Protein AF-A0A7G8G148-F1 (afdb_monomer_lite)

pLDDT: mean 83.7, std 10.14, range [55.06, 96.25]

Secondary structure (DSSP, 8-state):
--HHHHHHHHHHHHHHHTS-TT--PPPHHHHHHHHHHHHHHHHHHHHHHHHHHHHHHHHHHHHHHHHHHHHHHHHTTT-HHHHHHHHHHHHHHHHHH-SSEEEPPPEESSSSSEEEEEEEE-GGGTTT-EEEEEEETTT--EEEEEESSSPPPPP---

Radius of gyration: 32.87 Å; chains: 1; bounding box: 38×23×116 Å

Sequence (158 aa):
MTTLKSRLQLSLLNRKKGRNLLEKGFTLVELMVVTVIVGILSGIALPSFLGQANKAKATECTTKVGSILSAFGADAAGNKVEALASAVAQAENETTTSEYCTIAAPTDAGNTGVLAISATGKDDLAGEYFAAGCVNSTTGSRELVTSTEAAPDAPTCA

Foldseek 3Di:
DVVVVVVVVVVVVVVVVPPPPVPPDDDPVNVVVVVVVVVVVCVVVVVVVVVVVLVVLLVVQLVLVVVLQVQLLVCVVPPNVVSLVVSQVSLVVCCVPRPWKRKDRWDDPVSQQKIKIKMATDDVRHQQKIKIKIARSVVRFIDIDMGRHDHDDHDDRD

Structure (mmCIF, N/CA/C/O backbone):
data_AF-A0A7G8G148-F1
#
_entry.id   AF-A0A7G8G148-F1
#
loop_
_atom_site.group_PDB
_atom_site.id
_atom_site.type_symbol
_atom_site.label_atom_id
_atom_site.label_alt_id
_atom_site.label_comp_id
_atom_site.label_asym_id
_atom_site.label_entity_id
_atom_site.label_seq_id
_atom_site.pdbx_PDB_ins_code
_atom_site.Cartn_x
_atom_site.Cartn_y
_atom_site.Cartn_z
_atom_site.occupancy
_atom_site.B_iso_or_equiv
_atom_site.auth_seq_id
_atom_site.auth_comp_id
_atom_site.auth_asym_id
_atom_site.auth_atom_id
_atom_site.pdbx_PDB_model_num
ATOM 1 N N . MET A 1 1 ? 2.765 -1.428 89.508 1.00 55.06 1 MET A N 1
ATOM 2 C CA . MET A 1 1 ? 2.369 -2.348 88.410 1.00 55.06 1 MET A CA 1
ATOM 3 C C . MET A 1 1 ? 1.495 -1.701 87.316 1.00 55.06 1 MET A C 1
ATOM 5 O O . MET A 1 1 ? 0.984 -2.409 86.461 1.00 55.06 1 MET A O 1
ATOM 9 N N . THR A 1 2 ? 1.347 -0.371 87.258 1.00 60.47 2 THR A N 1
ATOM 10 C CA . THR A 1 2 ? 0.461 0.312 86.286 1.00 60.47 2 THR A CA 1
ATOM 11 C C . THR A 1 2 ? 1.175 0.837 85.030 1.00 60.47 2 THR A C 1
ATOM 13 O O . THR A 1 2 ? 0.522 1.197 84.056 1.00 60.47 2 THR A O 1
ATOM 16 N N . THR A 1 3 ? 2.511 0.840 85.008 1.00 61.53 3 THR A N 1
ATOM 17 C CA . THR A 1 3 ? 3.343 1.409 83.930 1.00 61.53 3 THR A CA 1
ATOM 18 C C . THR A 1 3 ? 3.471 0.513 82.697 1.00 61.53 3 THR A C 1
ATOM 20 O O . THR A 1 3 ? 3.624 1.008 81.582 1.00 61.53 3 THR A O 1
ATOM 23 N N . LEU A 1 4 ? 3.378 -0.810 82.869 1.00 65.12 4 LEU A N 1
ATOM 24 C CA . LEU A 1 4 ? 3.451 -1.759 81.753 1.00 65.12 4 LEU A CA 1
ATOM 25 C C . LEU A 1 4 ? 2.198 -1.672 80.869 1.00 65.12 4 LEU A C 1
ATOM 27 O O . LEU A 1 4 ? 2.281 -1.699 79.642 1.00 65.12 4 LEU A O 1
ATOM 31 N N . LYS A 1 5 ? 1.033 -1.513 81.508 1.00 66.62 5 LYS A N 1
ATOM 32 C CA . LYS A 1 5 ? -0.270 -1.466 80.838 1.00 66.62 5 LYS A CA 1
ATOM 33 C C . LYS A 1 5 ? -0.406 -0.211 79.970 1.00 66.62 5 LYS A C 1
ATOM 35 O O . LYS A 1 5 ? -0.875 -0.306 78.842 1.00 66.62 5 LYS A O 1
ATOM 40 N N . SER A 1 6 ? 0.093 0.935 80.439 1.00 67.62 6 SER A N 1
ATOM 41 C CA . SER A 1 6 ? 0.071 2.201 79.694 1.00 67.62 6 SER A CA 1
ATOM 42 C C . SER A 1 6 ? 1.053 2.230 78.517 1.00 67.62 6 SER A C 1
ATOM 44 O O . SER A 1 6 ? 0.714 2.746 77.455 1.00 67.62 6 SER A O 1
ATOM 46 N N . ARG A 1 7 ? 2.237 1.615 78.648 1.00 68.50 7 ARG A N 1
ATOM 47 C CA . ARG A 1 7 ? 3.205 1.458 77.542 1.00 68.50 7 ARG A CA 1
ATOM 48 C C . ARG A 1 7 ? 2.661 0.565 76.427 1.00 68.50 7 ARG A C 1
ATOM 50 O O . ARG A 1 7 ? 2.823 0.884 75.251 1.00 68.50 7 ARG A O 1
ATOM 57 N N . LEU A 1 8 ? 1.977 -0.514 76.801 1.00 72.56 8 LEU A N 1
ATOM 58 C CA . LEU A 1 8 ? 1.352 -1.438 75.859 1.00 72.56 8 LEU A CA 1
ATOM 59 C C . LEU A 1 8 ? 0.111 -0.824 75.194 1.00 72.56 8 LEU A C 1
ATOM 61 O O . LEU A 1 8 ? -0.107 -0.994 74.000 1.00 72.56 8 LEU A O 1
ATOM 65 N N . GLN A 1 9 ? -0.674 -0.034 75.932 1.00 73.88 9 GLN A N 1
ATOM 66 C CA . GLN A 1 9 ? -1.763 0.743 75.335 1.00 73.88 9 GLN A CA 1
ATOM 67 C C . GLN A 1 9 ? -1.240 1.790 74.343 1.00 73.88 9 GLN A C 1
ATOM 69 O O . GLN A 1 9 ? -1.823 1.955 73.273 1.00 73.88 9 GLN A O 1
ATOM 74 N N . LEU A 1 10 ? -0.122 2.455 74.646 1.00 68.94 10 LEU A N 1
ATOM 75 C CA . LEU A 1 10 ? 0.464 3.459 73.758 1.00 68.94 10 LEU A CA 1
ATOM 76 C C . LEU A 1 10 ? 1.028 2.841 72.465 1.00 68.94 10 LEU A C 1
ATOM 78 O O . LEU A 1 10 ? 0.863 3.422 71.392 1.00 68.94 10 LEU A O 1
ATOM 82 N N . SER A 1 11 ? 1.622 1.643 72.530 1.00 68.06 11 SER A N 1
ATOM 83 C CA . SER A 1 11 ? 2.106 0.932 71.334 1.00 68.06 11 SER A CA 1
ATOM 84 C C . SER A 1 11 ? 0.965 0.423 70.442 1.00 68.06 11 SER A C 1
ATOM 86 O O . SER A 1 11 ? 1.074 0.471 69.215 1.00 68.06 11 SER A O 1
ATOM 88 N N . LEU A 1 12 ? -0.166 0.018 71.028 1.00 74.38 12 LEU A N 1
ATOM 89 C CA . LEU A 1 12 ? -1.364 -0.374 70.276 1.00 74.38 12 LEU A CA 1
ATOM 90 C C . LEU A 1 12 ? -2.061 0.825 69.610 1.00 74.38 12 LEU A C 1
ATOM 92 O O . LEU A 1 12 ? -2.506 0.721 68.464 1.00 74.38 12 LEU A O 1
ATOM 96 N N . LEU A 1 13 ? -2.107 1.979 70.281 1.00 71.44 13 LEU A N 1
ATOM 97 C CA . LEU A 1 13 ? -2.656 3.218 69.718 1.00 71.44 13 LEU A CA 1
ATOM 98 C C . LEU A 1 13 ? -1.812 3.742 68.543 1.00 71.44 13 LEU A C 1
ATOM 100 O O . LEU A 1 13 ? -2.375 4.153 67.525 1.00 71.44 13 LEU A O 1
ATOM 104 N N . ASN A 1 14 ? -0.479 3.649 68.625 1.00 70.25 14 ASN A N 1
ATOM 105 C CA . ASN A 1 14 ? 0.405 4.029 67.516 1.00 70.25 14 ASN A CA 1
ATOM 106 C C . ASN A 1 14 ? 0.279 3.091 66.300 1.00 70.25 14 ASN A C 1
ATOM 108 O O . ASN A 1 14 ? 0.385 3.549 65.164 1.00 70.25 14 ASN A O 1
ATOM 112 N N . ARG A 1 15 ? -0.027 1.799 66.503 1.00 70.25 15 ARG A N 1
ATOM 113 C CA . ARG A 1 15 ? -0.264 0.837 65.407 1.00 70.25 15 ARG A CA 1
ATOM 114 C C . ARG A 1 15 ? -1.574 1.108 64.657 1.00 70.25 15 ARG A C 1
ATOM 116 O O . ARG A 1 15 ? -1.640 0.904 63.448 1.00 70.25 15 ARG A O 1
ATOM 123 N N . LYS A 1 16 ? -2.602 1.621 65.346 1.00 60.38 16 LYS A N 1
ATOM 124 C CA . LYS A 1 16 ? -3.869 2.043 64.717 1.00 60.38 16 LYS A CA 1
ATOM 125 C C . LYS A 1 16 ? -3.708 3.328 63.890 1.00 60.38 16 LYS A C 1
ATOM 127 O O . LYS A 1 16 ? -4.407 3.491 62.895 1.00 60.38 16 LYS A O 1
ATOM 132 N N . LYS A 1 17 ? -2.771 4.207 64.269 1.00 63.53 17 LYS A N 1
ATOM 133 C CA . LYS A 1 17 ? -2.453 5.463 63.561 1.00 63.53 17 LYS A CA 1
ATOM 134 C C . LYS A 1 17 ? -1.599 5.260 62.294 1.00 63.53 17 LYS A C 1
ATOM 136 O O . LYS A 1 17 ? -1.526 6.164 61.474 1.00 63.53 17 LYS A O 1
ATOM 141 N N . GLY A 1 18 ? -0.990 4.083 62.123 1.00 59.22 18 GLY A N 1
ATOM 142 C CA . GLY A 1 18 ? -0.098 3.746 61.004 1.00 59.22 18 GLY A CA 1
ATOM 143 C C . GLY A 1 18 ? -0.730 2.954 59.855 1.00 59.22 18 GLY A C 1
ATOM 144 O O . GLY A 1 18 ? -0.001 2.440 59.014 1.00 59.22 18 GLY A O 1
ATOM 145 N N . ARG A 1 19 ? -2.062 2.812 59.798 1.00 62.81 19 ARG A N 1
ATOM 146 C CA . ARG A 1 19 ? -2.714 2.342 58.567 1.00 62.81 19 ARG A CA 1
ATOM 147 C C . ARG A 1 19 ? -2.729 3.521 57.607 1.00 62.81 19 ARG A C 1
ATOM 149 O O . ARG A 1 19 ? -3.537 4.430 57.782 1.00 62.81 19 ARG A O 1
ATOM 156 N N . ASN A 1 20 ? -1.789 3.532 56.664 1.00 62.22 20 ASN A N 1
ATOM 157 C CA . ASN A 1 20 ? -1.732 4.512 55.589 1.00 62.22 20 ASN A CA 1
ATOM 158 C C . ASN A 1 20 ? -3.134 4.676 54.989 1.00 62.22 20 ASN A C 1
ATOM 160 O O . ASN A 1 20 ? -3.641 3.784 54.319 1.00 62.22 20 ASN A O 1
ATOM 164 N N . LEU A 1 21 ? -3.750 5.841 55.190 1.00 58.91 21 LEU A N 1
ATOM 165 C CA . LEU A 1 21 ? -4.966 6.243 54.470 1.00 58.91 21 LEU A CA 1
ATOM 166 C C . LEU A 1 21 ? -4.709 6.368 52.951 1.00 58.91 21 LEU A C 1
ATOM 168 O O . LEU A 1 21 ? -5.643 6.587 52.185 1.00 58.91 21 LEU A O 1
ATOM 172 N N . LEU A 1 22 ? -3.441 6.227 52.541 1.00 61.00 22 LEU A N 1
ATOM 173 C CA . LEU A 1 22 ? -2.962 6.148 51.167 1.00 61.00 22 LEU A CA 1
ATOM 174 C C . LEU A 1 22 ? -3.046 4.739 50.552 1.00 61.00 22 LEU A C 1
ATOM 176 O O . LEU A 1 22 ? -2.951 4.634 49.337 1.00 61.00 22 LEU A O 1
ATOM 180 N N . GLU A 1 23 ? -3.295 3.669 51.318 1.00 60.34 23 GLU A N 1
ATOM 181 C CA . GLU A 1 23 ? -3.658 2.351 50.753 1.00 60.34 23 GLU A CA 1
ATOM 182 C C . GLU A 1 23 ? -5.156 2.309 50.401 1.00 60.34 23 GLU A C 1
ATOM 184 O O . GLU A 1 23 ? -5.902 1.396 50.762 1.00 60.34 23 GLU A O 1
ATOM 189 N N . LYS A 1 24 ? -5.626 3.353 49.716 1.00 69.69 24 LYS A N 1
ATOM 190 C CA . LYS A 1 24 ? -6.948 3.386 49.095 1.00 69.69 24 LYS A CA 1
ATOM 191 C C . LYS A 1 24 ? -6.843 2.551 47.818 1.00 69.69 24 LYS A C 1
ATOM 193 O O . LYS A 1 24 ? -6.296 3.008 46.821 1.00 69.69 24 LYS A O 1
ATOM 198 N N . GLY A 1 25 ? -7.278 1.295 47.887 1.00 74.31 25 GLY A N 1
ATOM 199 C CA . GLY A 1 25 ? -7.336 0.414 46.722 1.00 74.31 25 GLY A CA 1
ATOM 200 C C . GLY A 1 25 ? -8.236 0.992 45.628 1.00 74.31 25 GLY A C 1
ATOM 201 O O . GLY A 1 25 ? -9.240 1.639 45.928 1.00 74.31 25 GLY A O 1
ATOM 202 N N . PHE A 1 26 ? -7.863 0.744 44.372 1.00 80.56 26 PHE A N 1
ATOM 203 C CA . PHE A 1 26 ? -8.658 1.078 43.194 1.00 80.56 26 PHE A CA 1
ATOM 204 C C . PHE A 1 26 ? -10.008 0.359 43.280 1.00 80.56 26 PHE A C 1
ATOM 206 O O . PHE A 1 26 ? -10.061 -0.859 43.480 1.00 80.56 26 PHE A O 1
ATOM 213 N N . THR A 1 27 ? -11.108 1.097 43.195 1.00 89.06 27 THR A N 1
ATOM 214 C CA . THR A 1 27 ? -12.440 0.498 43.295 1.00 89.06 27 THR A CA 1
ATOM 215 C C . THR A 1 27 ? -12.813 -0.174 41.972 1.00 89.06 27 THR A C 1
ATOM 217 O O . THR A 1 27 ? -12.466 0.299 40.890 1.00 89.06 27 THR A O 1
ATOM 220 N N . LEU A 1 28 ? -13.567 -1.277 42.026 1.00 88.31 28 LEU A N 1
ATOM 221 C CA . LEU A 1 28 ? -14.078 -1.923 40.807 1.00 88.31 28 LEU A CA 1
ATOM 222 C C . LEU A 1 28 ? -14.963 -0.977 39.981 1.00 88.31 28 LEU A C 1
ATOM 224 O O . LEU A 1 28 ? -14.991 -1.070 38.758 1.00 88.31 28 LEU A O 1
ATOM 228 N N . VAL A 1 29 ? -15.648 -0.041 40.645 1.00 92.50 29 VAL A N 1
ATOM 229 C CA . VAL A 1 29 ? -16.493 0.962 39.987 1.00 92.50 29 VAL A CA 1
ATOM 230 C C . VAL A 1 29 ? -15.650 1.977 39.209 1.00 92.50 29 VAL A C 1
ATOM 232 O O . VAL A 1 29 ? -16.028 2.337 38.096 1.00 92.50 29 VAL A O 1
ATOM 235 N N . GLU A 1 30 ? -14.488 2.389 39.729 1.00 90.81 30 GLU A N 1
ATOM 236 C CA . GLU A 1 30 ? -13.545 3.235 38.981 1.00 90.81 30 GLU A CA 1
ATOM 237 C C . GLU A 1 30 ? -13.054 2.529 37.715 1.00 90.81 30 GLU A C 1
ATOM 239 O O . GLU A 1 30 ? -13.050 3.130 36.642 1.00 90.81 30 GLU A O 1
ATOM 244 N N . LEU A 1 31 ? -12.725 1.235 37.797 1.00 90.19 31 LEU A N 1
ATOM 245 C CA . LEU A 1 31 ? -12.295 0.466 36.620 1.00 90.19 31 LEU A CA 1
ATOM 246 C C . LEU A 1 31 ? -13.428 0.316 35.597 1.00 90.19 31 LEU A C 1
ATOM 248 O O . LEU A 1 31 ? -13.213 0.424 34.387 1.00 90.19 31 LEU A O 1
ATOM 252 N N . MET A 1 32 ? -14.652 0.118 36.079 1.00 92.25 32 MET A N 1
ATOM 253 C CA . MET A 1 32 ? -15.822 -0.024 35.222 1.00 92.25 32 MET A CA 1
ATOM 254 C C . MET A 1 32 ? -16.109 1.261 34.437 1.00 92.25 32 MET A C 1
ATOM 256 O O . MET A 1 32 ? -16.263 1.210 33.220 1.00 92.25 32 MET A O 1
ATOM 260 N N . VAL A 1 33 ? -16.124 2.427 35.091 1.00 94.75 33 VAL A N 1
ATOM 261 C CA . VAL A 1 33 ? -16.380 3.700 34.392 1.00 94.75 33 VAL A CA 1
ATOM 262 C C . VAL A 1 33 ? -15.254 4.028 33.408 1.00 94.75 33 VAL A C 1
ATOM 264 O O . VAL A 1 33 ? -15.528 4.464 32.290 1.00 94.75 33 VAL A O 1
ATOM 267 N N . VAL A 1 34 ? -13.995 3.768 33.772 1.00 95.56 34 VAL A N 1
ATOM 268 C CA . VAL A 1 34 ? -12.849 4.020 32.884 1.00 95.56 34 VAL A CA 1
ATOM 269 C C . VAL A 1 34 ? -12.926 3.166 31.620 1.00 95.56 34 VAL A C 1
ATOM 271 O O . VAL A 1 34 ? -12.765 3.693 30.521 1.00 95.56 34 VAL A O 1
ATOM 274 N N . THR A 1 35 ? -13.216 1.869 31.744 1.00 94.38 35 THR A N 1
ATOM 275 C CA . THR A 1 35 ? -13.327 0.981 30.573 1.00 94.38 35 THR A CA 1
ATOM 276 C C . THR A 1 35 ? -14.502 1.346 29.672 1.00 94.38 35 THR A C 1
ATOM 278 O O . THR A 1 35 ? -14.369 1.251 28.454 1.00 94.38 35 THR A O 1
ATOM 281 N N . VAL A 1 36 ? -15.609 1.848 30.230 1.00 96.19 36 VAL A N 1
ATOM 282 C CA . VAL A 1 36 ? -16.730 2.381 29.438 1.00 96.19 36 VAL A CA 1
ATOM 283 C C . VAL A 1 36 ? -16.308 3.615 28.639 1.00 96.19 36 VAL A C 1
ATOM 285 O O . VAL A 1 36 ? -16.579 3.686 27.441 1.00 96.19 36 VAL A O 1
ATOM 288 N N . ILE A 1 37 ? -15.609 4.569 29.260 1.00 96.25 37 ILE A N 1
ATOM 289 C CA . ILE A 1 37 ? -15.143 5.779 28.565 1.00 96.25 37 ILE A CA 1
ATOM 290 C C . ILE A 1 37 ? -14.126 5.420 27.473 1.00 96.25 37 ILE A C 1
ATOM 292 O O . ILE A 1 37 ? -14.269 5.874 26.337 1.00 96.25 37 ILE A O 1
ATOM 296 N N . VAL A 1 38 ? -13.134 4.575 27.786 1.00 95.69 38 VAL A N 1
ATOM 297 C CA . VAL A 1 38 ? -12.152 4.096 26.797 1.00 95.69 38 VAL A CA 1
ATOM 298 C C . VAL A 1 38 ? -12.858 3.345 25.668 1.00 95.69 38 VAL A C 1
ATOM 300 O O . VAL A 1 38 ? -12.539 3.586 24.512 1.00 95.69 38 VAL A O 1
ATOM 303 N N . GLY A 1 39 ? -13.871 2.528 25.965 1.00 95.50 39 GLY A N 1
ATOM 304 C CA . GLY A 1 39 ? -14.666 1.827 24.954 1.00 95.50 39 GLY A CA 1
ATOM 305 C C . GLY A 1 39 ? -15.351 2.768 23.957 1.00 95.50 39 GLY A C 1
ATOM 306 O O . GLY A 1 39 ? -15.268 2.539 22.750 1.00 95.50 39 GLY A O 1
ATOM 307 N N . ILE A 1 40 ? -15.967 3.858 24.433 1.00 95.81 40 ILE A N 1
ATOM 308 C CA . ILE A 1 40 ? -16.612 4.859 23.563 1.00 95.81 40 ILE A CA 1
ATOM 309 C C . ILE A 1 40 ? -15.574 5.560 22.676 1.00 95.81 40 ILE A C 1
ATOM 311 O O . ILE A 1 40 ? -15.777 5.684 21.467 1.00 95.81 40 ILE A O 1
ATOM 315 N N . LEU A 1 41 ? -14.449 5.992 23.257 1.00 96.00 41 LEU A N 1
ATOM 316 C CA . LEU A 1 41 ? -13.385 6.671 22.510 1.00 96.00 41 LEU A CA 1
ATOM 317 C C . LEU A 1 41 ? -12.737 5.742 21.474 1.00 96.00 41 LEU A C 1
ATOM 319 O O . LEU A 1 41 ? -12.554 6.133 20.319 1.00 96.00 41 LEU A O 1
ATOM 323 N N . SER A 1 42 ? -12.437 4.500 21.860 1.00 94.25 42 SER A N 1
ATOM 324 C CA . SER A 1 42 ? -11.861 3.488 20.975 1.00 94.25 42 SER A CA 1
ATOM 325 C C . SER A 1 42 ? -12.797 3.131 19.824 1.00 94.25 42 SER A C 1
ATOM 327 O O . SER A 1 42 ? -12.307 2.939 18.716 1.00 94.25 42 SER A O 1
ATOM 329 N N . GLY A 1 43 ? -14.118 3.109 20.037 1.00 94.62 43 GLY A N 1
ATOM 330 C CA . GLY A 1 43 ? -15.093 2.810 18.983 1.00 94.62 43 GLY A CA 1
ATOM 331 C C . GLY A 1 43 ? -15.028 3.764 17.784 1.00 94.62 43 GLY A C 1
ATOM 332 O O . GLY A 1 43 ? -15.198 3.328 16.649 1.00 94.62 43 GLY A O 1
ATOM 333 N N . ILE A 1 44 ? -14.728 5.047 18.014 1.00 92.88 44 ILE A N 1
ATOM 334 C CA . ILE A 1 44 ? -14.595 6.050 16.942 1.00 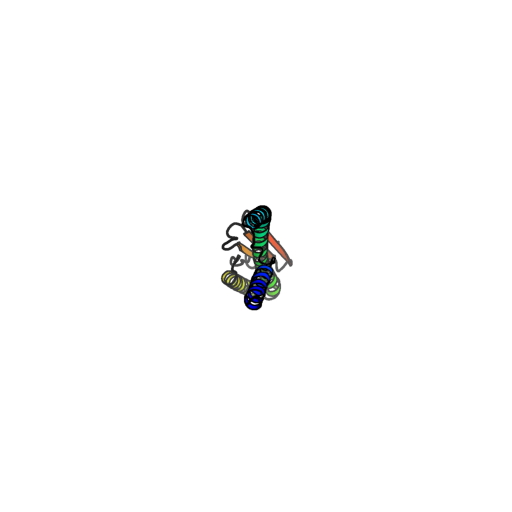92.88 44 ILE A CA 1
ATOM 335 C C . ILE A 1 44 ? -13.151 6.116 16.426 1.00 92.88 44 ILE A C 1
ATOM 337 O O . ILE A 1 44 ? -12.918 6.276 15.227 1.00 92.88 44 ILE A O 1
ATOM 341 N N . ALA A 1 45 ? -12.167 5.991 17.319 1.00 92.38 45 ALA A N 1
ATOM 342 C CA . ALA A 1 45 ? -10.761 6.170 16.971 1.00 92.38 45 ALA A CA 1
ATOM 343 C C . ALA A 1 45 ? -10.169 4.988 16.185 1.00 92.38 45 ALA A C 1
ATOM 345 O O . ALA A 1 45 ? -9.398 5.211 15.253 1.00 92.38 45 ALA A O 1
ATOM 346 N N . LEU A 1 46 ? -10.531 3.745 16.522 1.00 91.88 46 LEU A N 1
ATOM 347 C CA . LEU A 1 46 ? -9.995 2.539 15.878 1.00 91.88 46 LEU A CA 1
ATOM 348 C C . LEU A 1 46 ? -10.201 2.489 14.358 1.00 91.88 46 LEU A C 1
ATOM 350 O O . LEU A 1 46 ? -9.205 2.303 13.661 1.00 91.88 46 LEU A O 1
ATOM 354 N N . PRO A 1 47 ? -11.418 2.667 13.804 1.00 89.75 47 PRO A N 1
ATOM 355 C CA . PRO A 1 47 ? -11.604 2.567 12.356 1.00 89.75 47 PRO A CA 1
ATOM 356 C C . PRO A 1 47 ? -10.809 3.639 11.597 1.00 89.75 47 PRO A C 1
ATOM 358 O O . PRO A 1 47 ? -10.192 3.346 10.575 1.00 89.75 47 PRO A O 1
ATOM 361 N N . SER A 1 48 ? -10.744 4.863 12.131 1.00 91.06 48 SER A N 1
ATOM 362 C CA . SER A 1 48 ? -9.939 5.946 11.549 1.00 91.06 48 SER A CA 1
ATOM 363 C C . SER A 1 48 ? -8.436 5.657 11.620 1.00 91.06 48 SER A C 1
ATOM 365 O O . SER A 1 48 ? -7.695 5.941 10.677 1.00 91.06 48 SER A O 1
ATOM 367 N N . PHE A 1 49 ? -7.969 5.066 12.721 1.00 91.44 49 PHE A N 1
ATOM 368 C CA . PHE A 1 49 ? -6.571 4.677 12.878 1.00 91.44 49 PHE A CA 1
ATOM 369 C C . PHE A 1 49 ? -6.170 3.572 11.892 1.00 91.44 49 PHE A C 1
ATOM 371 O O . PHE A 1 49 ? -5.135 3.688 11.238 1.00 91.44 49 PHE A O 1
ATOM 378 N N . LEU A 1 50 ? -7.011 2.547 11.725 1.00 88.88 50 LEU A N 1
ATOM 379 C CA . LEU A 1 50 ? -6.768 1.460 10.772 1.00 88.88 50 LEU A CA 1
ATOM 380 C C . LEU A 1 50 ? -6.750 1.964 9.320 1.00 88.88 50 LEU A C 1
ATOM 382 O O . LEU A 1 50 ? -5.837 1.625 8.572 1.00 88.88 50 LEU A O 1
ATOM 386 N N . GLY A 1 51 ? -7.676 2.852 8.941 1.00 87.56 51 GLY A N 1
ATOM 387 C CA . GLY A 1 51 ? -7.669 3.463 7.606 1.00 87.56 51 GLY A CA 1
ATOM 388 C C . GLY A 1 51 ? -6.409 4.295 7.328 1.00 87.56 51 GLY A C 1
ATOM 389 O O . GLY A 1 51 ? -5.853 4.247 6.231 1.00 87.56 51 GLY A O 1
ATOM 390 N N . GLN A 1 52 ? -5.904 5.026 8.328 1.00 89.31 52 GLN A N 1
ATOM 391 C CA . GLN A 1 52 ? -4.647 5.773 8.201 1.00 89.31 52 GLN A CA 1
ATOM 392 C C . GLN A 1 52 ? -3.425 4.854 8.109 1.00 89.31 52 GLN A C 1
ATOM 394 O O . GLN A 1 52 ? -2.524 5.131 7.317 1.00 89.31 52 GLN A O 1
ATOM 399 N N . ALA A 1 53 ? -3.404 3.754 8.866 1.00 89.50 53 ALA A N 1
ATOM 400 C CA . ALA A 1 53 ? -2.348 2.752 8.771 1.00 89.50 53 ALA A CA 1
ATOM 401 C C . ALA A 1 53 ? -2.304 2.124 7.368 1.00 89.50 53 ALA A C 1
ATOM 403 O O . ALA A 1 53 ? -1.234 2.061 6.762 1.00 89.50 53 ALA A O 1
ATOM 404 N N . ASN A 1 54 ? -3.461 1.760 6.805 1.00 88.56 54 ASN A N 1
ATOM 405 C CA . ASN A 1 54 ? -3.546 1.244 5.437 1.00 88.56 54 ASN A CA 1
ATOM 406 C C . ASN A 1 54 ? -3.095 2.297 4.413 1.00 88.56 54 ASN A C 1
ATOM 408 O O . ASN A 1 54 ? -2.316 1.988 3.516 1.00 88.56 54 ASN A O 1
ATOM 412 N N . LYS A 1 55 ? -3.470 3.571 4.584 1.00 88.06 55 LYS A N 1
ATOM 413 C CA . LYS A 1 55 ? -2.998 4.656 3.706 1.00 88.06 55 LYS A CA 1
ATOM 414 C C . LYS A 1 55 ? -1.480 4.872 3.776 1.00 88.06 55 LYS A C 1
ATOM 416 O O . LYS A 1 55 ? -0.855 5.164 2.755 1.00 88.06 55 LYS A O 1
ATOM 421 N N . ALA A 1 56 ? -0.874 4.728 4.954 1.00 88.25 56 ALA A N 1
ATOM 422 C CA . ALA A 1 56 ? 0.577 4.809 5.110 1.00 88.25 56 ALA A CA 1
ATOM 423 C C . ALA A 1 56 ? 1.281 3.663 4.365 1.00 88.25 56 ALA A C 1
ATOM 425 O O . ALA A 1 56 ? 2.193 3.921 3.579 1.00 88.25 56 ALA A O 1
ATOM 426 N N . LYS A 1 57 ? 0.787 2.427 4.521 1.00 88.62 57 LYS A N 1
ATOM 427 C CA . LYS A 1 57 ? 1.276 1.256 3.773 1.00 88.62 57 LYS A CA 1
ATOM 428 C C . LYS A 1 57 ? 1.109 1.437 2.253 1.00 88.62 57 LYS A C 1
ATOM 430 O O . LYS A 1 57 ? 2.035 1.193 1.485 1.00 88.62 57 LYS A O 1
ATOM 435 N N . ALA A 1 58 ? -0.031 1.963 1.804 1.00 88.31 58 ALA A N 1
ATOM 436 C CA . ALA A 1 58 ? -0.266 2.301 0.397 1.00 88.31 58 ALA A CA 1
ATOM 437 C C . ALA A 1 58 ? 0.718 3.366 -0.130 1.00 88.31 58 ALA A C 1
ATOM 439 O O . ALA A 1 58 ? 1.195 3.283 -1.262 1.00 88.31 58 ALA A O 1
ATOM 440 N N . THR A 1 59 ? 1.078 4.350 0.700 1.00 88.81 59 THR A N 1
ATOM 441 C CA . THR A 1 59 ? 2.050 5.393 0.333 1.00 88.81 59 THR A CA 1
ATOM 442 C C . THR A 1 59 ? 3.450 4.809 0.123 1.00 88.81 59 THR A C 1
ATOM 444 O O . THR A 1 59 ? 4.159 5.225 -0.797 1.00 88.81 59 THR A O 1
ATOM 447 N N . GLU A 1 60 ? 3.847 3.802 0.901 1.00 88.19 60 GLU A N 1
ATOM 448 C CA . GLU A 1 60 ? 5.092 3.069 0.643 1.00 88.19 60 GLU A CA 1
ATOM 449 C C . GLU A 1 60 ? 5.078 2.464 -0.766 1.00 88.19 60 GLU A C 1
ATOM 451 O O . GLU A 1 60 ? 5.987 2.719 -1.559 1.00 88.19 60 GLU A O 1
ATOM 456 N N . CYS A 1 61 ? 3.987 1.779 -1.119 1.00 88.38 61 CYS A N 1
ATOM 457 C CA . CYS A 1 61 ? 3.799 1.181 -2.438 1.00 88.38 61 CYS A CA 1
ATOM 458 C C . CYS A 1 61 ? 3.909 2.235 -3.555 1.00 88.38 61 CYS A C 1
ATOM 460 O O . CYS A 1 61 ? 4.649 2.031 -4.519 1.00 88.38 61 CYS A O 1
ATOM 462 N N . THR A 1 62 ? 3.238 3.392 -3.416 1.00 89.75 62 THR A N 1
ATOM 463 C CA . THR A 1 62 ? 3.374 4.498 -4.393 1.00 89.75 62 THR A CA 1
ATOM 464 C C . THR A 1 62 ? 4.808 4.972 -4.552 1.00 89.75 62 THR A C 1
ATOM 466 O O . THR A 1 62 ? 5.240 5.264 -5.665 1.00 89.75 62 THR A O 1
ATOM 469 N N . THR A 1 63 ? 5.549 5.049 -3.447 1.00 90.44 63 THR A N 1
ATOM 470 C CA . THR A 1 63 ? 6.908 5.588 -3.433 1.00 90.44 63 THR A CA 1
ATOM 471 C C . THR A 1 63 ? 7.853 4.651 -4.173 1.00 90.44 63 THR A C 1
ATOM 473 O O . THR A 1 63 ? 8.643 5.120 -4.989 1.00 90.44 63 THR A O 1
ATOM 476 N N . LYS A 1 64 ? 7.722 3.334 -3.960 1.00 90.81 64 LYS A N 1
ATOM 477 C CA . LYS A 1 64 ? 8.503 2.311 -4.675 1.00 90.81 64 LYS A CA 1
ATOM 478 C C . LYS A 1 64 ? 8.245 2.336 -6.180 1.00 90.81 64 LYS A C 1
ATOM 480 O O . LYS A 1 64 ? 9.178 2.337 -6.981 1.00 90.81 64 LYS A O 1
ATOM 485 N N . VAL A 1 65 ? 6.977 2.428 -6.577 1.00 90.88 65 VAL A N 1
ATOM 486 C CA . VAL A 1 65 ? 6.610 2.555 -7.994 1.00 90.88 65 VAL A CA 1
ATOM 487 C C . VAL A 1 65 ? 7.181 3.846 -8.591 1.00 90.88 65 VAL A C 1
ATOM 489 O O . VAL A 1 65 ? 7.806 3.827 -9.652 1.00 90.88 65 VAL A O 1
ATOM 492 N N . GLY A 1 66 ? 7.030 4.968 -7.884 1.00 90.50 66 GLY A N 1
ATOM 493 C CA . GLY A 1 66 ? 7.550 6.267 -8.305 1.00 90.50 66 GLY A CA 1
ATOM 494 C C . GLY A 1 66 ? 9.076 6.312 -8.423 1.00 90.50 66 GLY A C 1
ATOM 495 O O . GLY A 1 66 ? 9.594 6.968 -9.334 1.00 90.50 66 GLY A O 1
ATOM 496 N N . SER A 1 67 ? 9.807 5.601 -7.556 1.00 91.31 67 SER A N 1
ATOM 497 C CA . SER A 1 67 ? 11.266 5.498 -7.649 1.00 91.31 67 SER A CA 1
ATOM 498 C C . SER A 1 67 ? 11.708 4.700 -8.871 1.00 91.31 67 SER A C 1
ATOM 500 O O . SER A 1 67 ? 12.616 5.153 -9.562 1.00 91.31 67 SER A O 1
ATOM 502 N N . ILE A 1 68 ? 11.031 3.591 -9.198 1.00 91.62 68 ILE A N 1
ATOM 503 C CA . ILE A 1 68 ? 11.347 2.787 -10.393 1.00 91.62 68 ILE A CA 1
ATOM 504 C C . ILE A 1 68 ? 11.094 3.603 -11.667 1.00 91.62 68 ILE A C 1
ATOM 506 O O . ILE A 1 68 ? 11.955 3.675 -12.543 1.00 91.62 68 ILE A O 1
ATOM 510 N N . LEU A 1 69 ? 9.948 4.289 -11.748 1.00 90.19 69 LEU A N 1
ATOM 511 C CA . LEU A 1 69 ? 9.625 5.178 -12.871 1.00 90.19 69 LEU A CA 1
ATOM 512 C C . LEU A 1 69 ? 10.655 6.303 -13.029 1.00 90.19 69 LEU A C 1
ATOM 514 O O . LEU A 1 69 ? 11.060 6.645 -14.138 1.00 90.19 69 LEU A O 1
ATOM 518 N N . SER A 1 70 ? 11.097 6.890 -11.918 1.00 90.12 70 SER A N 1
ATOM 519 C CA . SER A 1 70 ? 12.079 7.975 -11.956 1.00 90.12 70 SER A CA 1
ATOM 520 C C . SER A 1 70 ? 13.475 7.484 -12.339 1.00 90.12 70 SER A C 1
ATOM 522 O O . SER A 1 70 ? 14.145 8.168 -13.110 1.00 90.12 70 SER A O 1
ATOM 524 N N . ALA A 1 71 ? 13.884 6.307 -11.856 1.00 89.94 71 ALA A N 1
ATOM 525 C CA . ALA A 1 71 ? 15.142 5.669 -12.235 1.00 89.94 71 ALA A CA 1
ATOM 526 C C . ALA A 1 71 ? 15.163 5.348 -13.734 1.00 89.94 71 ALA A C 1
ATOM 528 O O . ALA A 1 71 ? 16.066 5.789 -14.443 1.00 89.94 71 ALA A O 1
ATOM 529 N N . PHE A 1 72 ? 14.106 4.711 -14.250 1.00 90.19 72 PHE A N 1
ATOM 530 C CA . PHE A 1 72 ? 13.987 4.449 -15.683 1.00 90.19 72 PHE A CA 1
ATOM 531 C C . PHE A 1 72 ? 14.052 5.736 -16.510 1.00 90.19 72 PHE A C 1
ATOM 533 O O . PHE A 1 72 ? 14.774 5.788 -17.500 1.00 90.19 72 PHE A O 1
ATOM 540 N N . GLY A 1 73 ? 13.334 6.790 -16.106 1.00 86.88 73 GLY A N 1
ATOM 541 C CA . GLY A 1 73 ? 13.352 8.069 -16.819 1.00 86.88 73 GLY A CA 1
ATOM 542 C C . GLY A 1 73 ? 14.746 8.705 -16.910 1.00 86.88 73 GLY A C 1
ATOM 543 O O . GLY A 1 73 ? 15.029 9.387 -17.893 1.00 86.88 73 GLY A O 1
ATOM 544 N N . ALA A 1 74 ? 15.614 8.471 -15.922 1.00 87.69 74 ALA A N 1
ATOM 545 C CA . ALA A 1 74 ? 17.000 8.932 -15.941 1.00 87.69 74 ALA A CA 1
ATOM 546 C C . ALA A 1 74 ? 17.896 8.044 -16.824 1.00 87.69 74 ALA A C 1
ATOM 548 O O . ALA A 1 74 ? 18.644 8.558 -17.65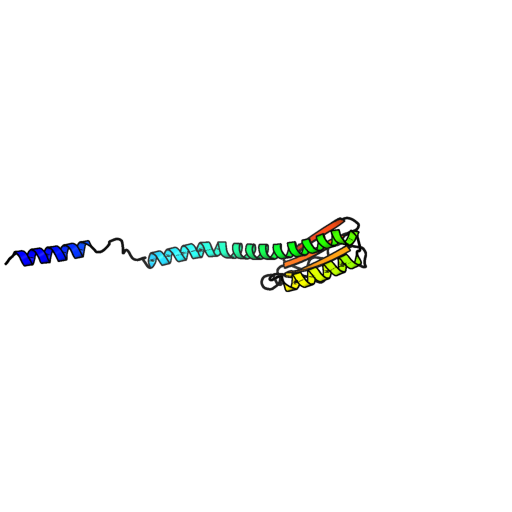6 1.00 87.69 74 ALA A O 1
ATOM 549 N N . ASP A 1 75 ? 17.786 6.722 -16.688 1.00 87.94 75 ASP A N 1
ATOM 550 C CA . ASP A 1 75 ? 18.666 5.763 -17.370 1.00 87.94 75 ASP A CA 1
ATOM 551 C C . ASP A 1 75 ? 18.310 5.580 -18.856 1.00 87.94 75 ASP A C 1
ATOM 553 O O . ASP A 1 75 ? 19.178 5.339 -19.703 1.00 87.94 75 ASP A O 1
ATOM 557 N N . ALA A 1 76 ? 17.035 5.768 -19.211 1.00 87.19 76 ALA A N 1
ATOM 558 C CA . ALA A 1 76 ? 16.543 5.647 -20.581 1.00 87.19 76 ALA A CA 1
ATOM 559 C C . ALA A 1 76 ? 17.102 6.723 -21.533 1.00 87.19 76 ALA A C 1
ATOM 561 O O . ALA A 1 76 ? 16.982 6.572 -22.751 1.00 87.19 76 ALA A O 1
ATOM 562 N N . ALA A 1 77 ? 17.741 7.778 -21.006 1.00 83.50 77 ALA A N 1
ATOM 563 C CA . ALA A 1 77 ? 18.481 8.757 -21.803 1.00 83.50 77 ALA A CA 1
ATOM 564 C C . ALA A 1 77 ? 19.763 8.172 -22.427 1.00 83.50 77 ALA A C 1
ATOM 566 O O . ALA A 1 77 ? 20.188 8.631 -23.486 1.00 83.50 77 ALA A O 1
ATOM 567 N N . GLY A 1 78 ? 20.373 7.169 -21.785 1.00 85.62 78 GLY A N 1
ATOM 568 C CA . GLY A 1 78 ? 21.553 6.474 -22.299 1.00 85.62 78 GLY A CA 1
ATOM 569 C C . GLY A 1 78 ? 21.173 5.298 -23.195 1.00 85.62 78 GLY A C 1
ATOM 570 O O . GLY A 1 78 ? 21.411 5.322 -24.402 1.00 85.62 78 GLY A O 1
ATOM 571 N N . ASN A 1 79 ? 20.567 4.267 -22.600 1.00 87.81 79 ASN A N 1
ATOM 572 C CA . ASN A 1 79 ? 20.158 3.052 -23.302 1.00 87.81 79 ASN A CA 1
ATOM 573 C C . ASN A 1 79 ? 18.831 2.524 -22.745 1.00 87.81 79 ASN A C 1
ATOM 575 O O . ASN A 1 79 ? 18.760 2.002 -21.634 1.00 87.81 79 ASN A O 1
ATOM 579 N N . LYS A 1 80 ? 17.776 2.612 -23.559 1.00 86.25 80 LYS A N 1
ATOM 580 C CA . LYS A 1 80 ? 16.414 2.209 -23.180 1.00 86.25 80 LYS A CA 1
ATOM 581 C C . LYS A 1 80 ? 16.304 0.726 -22.803 1.00 86.25 80 LYS A C 1
ATOM 583 O O . LYS A 1 80 ? 15.530 0.385 -21.915 1.00 86.25 80 LYS A O 1
ATOM 588 N N . VAL A 1 81 ? 17.083 -0.151 -23.442 1.00 87.50 81 VAL A N 1
ATOM 589 C CA . VAL A 1 81 ? 17.030 -1.602 -23.189 1.00 87.50 81 VAL A CA 1
ATOM 590 C C . VAL A 1 81 ? 17.640 -1.942 -21.828 1.00 87.50 81 VAL A C 1
ATOM 592 O O . VAL A 1 81 ? 17.065 -2.716 -21.067 1.00 87.50 81 VAL A O 1
ATOM 595 N N . GLU A 1 82 ? 18.775 -1.331 -21.491 1.00 88.31 82 GLU A N 1
ATOM 596 C CA . GLU A 1 82 ? 19.434 -1.515 -20.189 1.00 88.31 82 GLU A CA 1
ATOM 597 C C . GLU A 1 82 ? 18.651 -0.849 -19.053 1.00 88.31 82 GLU A C 1
ATOM 599 O O . GLU A 1 82 ? 18.553 -1.412 -17.960 1.00 88.31 82 GLU A O 1
ATOM 604 N N . ALA A 1 83 ? 18.034 0.306 -19.322 1.00 89.50 83 ALA A N 1
ATOM 605 C CA . ALA A 1 83 ? 17.130 0.968 -18.388 1.00 89.50 83 ALA A C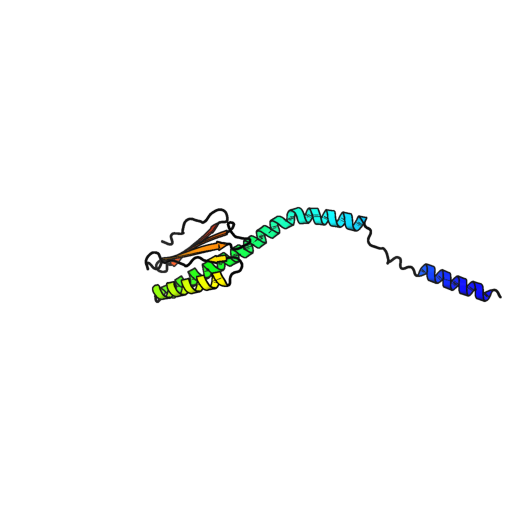A 1
ATOM 606 C C . ALA A 1 83 ? 15.910 0.089 -18.072 1.00 89.50 83 ALA A C 1
ATOM 608 O O . ALA A 1 83 ? 15.551 -0.068 -16.905 1.00 89.50 83 ALA A O 1
ATOM 609 N N . LEU A 1 84 ? 15.308 -0.542 -19.090 1.00 89.50 84 LEU A N 1
ATOM 610 C CA . LEU A 1 84 ? 14.200 -1.480 -18.899 1.00 89.50 84 LEU A CA 1
ATOM 611 C C . LEU A 1 84 ? 14.643 -2.700 -18.083 1.00 89.50 84 LEU A C 1
ATOM 613 O O . LEU A 1 84 ? 13.980 -3.049 -17.111 1.00 89.50 84 LEU A O 1
ATOM 617 N N . ALA A 1 85 ? 15.775 -3.319 -18.430 1.00 90.12 85 ALA A N 1
ATOM 618 C CA . ALA A 1 85 ? 16.302 -4.467 -17.690 1.00 90.12 85 ALA A CA 1
ATOM 619 C C . ALA A 1 85 ? 16.571 -4.131 -16.210 1.00 90.12 85 ALA A C 1
ATOM 621 O O . ALA A 1 85 ? 16.229 -4.911 -15.321 1.00 90.12 85 ALA A O 1
ATOM 622 N N . SER A 1 86 ? 17.120 -2.944 -15.940 1.00 90.69 86 SER A N 1
ATOM 623 C CA . SER A 1 86 ? 17.362 -2.456 -14.577 1.00 90.69 86 SER A CA 1
ATOM 624 C C . SER A 1 86 ? 16.056 -2.194 -13.824 1.00 90.69 86 SER A C 1
ATOM 626 O O . SER A 1 86 ? 15.935 -2.578 -12.662 1.00 90.69 86 SER A O 1
ATOM 628 N N . ALA A 1 87 ? 15.054 -1.601 -14.482 1.00 91.50 87 ALA A N 1
ATOM 629 C CA . ALA A 1 87 ? 13.735 -1.378 -13.895 1.00 91.50 87 ALA A C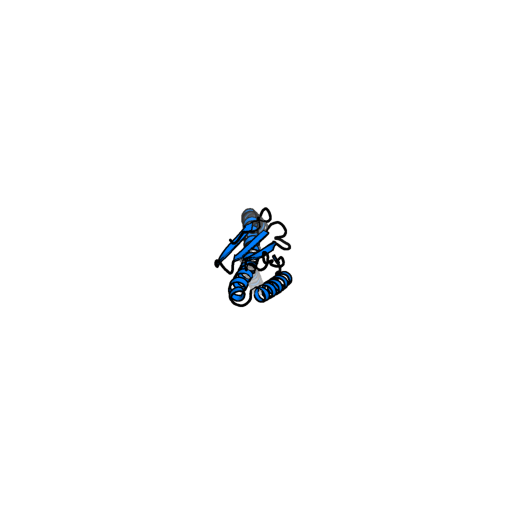A 1
ATOM 630 C C . ALA A 1 87 ? 13.020 -2.699 -13.561 1.00 91.50 87 ALA A C 1
ATOM 632 O O . ALA A 1 87 ? 12.409 -2.805 -12.497 1.00 91.50 87 ALA A O 1
ATOM 633 N N . VAL A 1 88 ? 13.133 -3.719 -14.423 1.00 91.50 88 VAL A N 1
ATOM 634 C CA . VAL A 1 88 ? 12.593 -5.064 -14.161 1.00 91.50 88 VAL A CA 1
ATOM 635 C C . VAL A 1 88 ? 13.268 -5.693 -12.944 1.00 91.50 88 VAL A C 1
ATOM 637 O O . VAL A 1 88 ? 12.574 -6.112 -12.020 1.00 91.50 88 VAL A O 1
ATOM 640 N N . ALA A 1 89 ? 14.602 -5.670 -12.879 1.00 91.62 89 ALA A N 1
ATOM 641 C CA . ALA A 1 89 ? 15.339 -6.206 -11.734 1.00 91.62 89 ALA A CA 1
ATOM 642 C C . ALA A 1 89 ? 15.001 -5.478 -10.416 1.00 91.62 89 ALA A C 1
ATOM 644 O O . ALA A 1 89 ? 14.883 -6.105 -9.361 1.00 91.62 89 ALA A O 1
ATOM 645 N N . GLN A 1 90 ? 14.811 -4.154 -10.462 1.00 90.50 90 GLN A N 1
ATOM 646 C CA . GLN A 1 90 ? 14.371 -3.381 -9.297 1.00 90.50 90 GLN A CA 1
ATOM 647 C C . GLN A 1 90 ? 12.949 -3.754 -8.866 1.00 90.50 90 GLN A C 1
ATOM 649 O O . GLN A 1 90 ? 12.719 -3.950 -7.675 1.00 90.50 90 GLN A O 1
ATOM 654 N N . ALA A 1 91 ? 12.010 -3.897 -9.804 1.00 91.25 91 ALA A N 1
ATOM 655 C CA . ALA A 1 91 ? 10.635 -4.291 -9.498 1.00 91.25 91 ALA A CA 1
ATOM 656 C C . ALA A 1 91 ? 10.552 -5.691 -8.862 1.00 91.25 91 ALA A C 1
ATOM 658 O O . ALA A 1 91 ? 9.794 -5.892 -7.910 1.00 91.25 91 ALA A O 1
ATOM 659 N N . GLU A 1 92 ? 11.362 -6.645 -9.329 1.00 90.06 92 GLU A N 1
ATOM 660 C CA . GLU A 1 92 ? 11.455 -7.989 -8.742 1.00 90.06 92 GLU A CA 1
ATOM 661 C C . GLU A 1 92 ? 12.019 -7.955 -7.310 1.00 90.06 92 GLU A C 1
ATOM 663 O O . GLU A 1 92 ? 11.471 -8.587 -6.399 1.00 90.06 92 GLU A O 1
ATOM 668 N N . ASN A 1 93 ? 13.078 -7.171 -7.078 1.00 90.44 93 ASN A N 1
ATOM 669 C CA . ASN A 1 93 ? 13.668 -7.011 -5.747 1.00 90.44 93 ASN A CA 1
ATOM 670 C C . ASN A 1 93 ? 12.691 -6.341 -4.766 1.00 90.44 93 ASN A C 1
ATOM 672 O O . ASN A 1 93 ? 12.491 -6.811 -3.645 1.00 90.44 93 ASN A O 1
ATOM 676 N N . GLU A 1 94 ? 12.024 -5.275 -5.200 1.00 88.56 94 GLU A N 1
ATOM 677 C CA . GLU A 1 94 ? 11.030 -4.561 -4.394 1.00 88.56 94 GLU A CA 1
ATOM 678 C C . GLU A 1 94 ? 9.795 -5.426 -4.099 1.00 88.56 94 GLU A C 1
ATOM 680 O O . GLU A 1 94 ? 9.271 -5.386 -2.993 1.00 88.56 94 GLU A O 1
ATOM 685 N N . THR A 1 95 ? 9.380 -6.298 -5.021 1.00 86.56 95 THR A N 1
ATOM 686 C CA . THR A 1 95 ? 8.295 -7.271 -4.772 1.00 86.56 95 THR A CA 1
ATOM 687 C C . THR A 1 95 ? 8.666 -8.314 -3.721 1.00 86.56 95 THR A C 1
ATOM 689 O O . THR A 1 95 ? 7.806 -8.807 -2.992 1.00 86.56 95 THR A O 1
ATOM 692 N N . THR A 1 96 ? 9.948 -8.666 -3.635 1.00 84.88 96 THR A N 1
ATOM 693 C CA . THR A 1 96 ? 10.431 -9.679 -2.689 1.00 84.88 96 THR A CA 1
ATOM 694 C C . THR A 1 96 ? 10.697 -9.083 -1.306 1.00 84.88 96 THR A C 1
ATOM 696 O O . THR A 1 96 ? 10.485 -9.750 -0.295 1.00 84.88 96 THR A O 1
ATOM 699 N N . THR A 1 97 ? 11.163 -7.834 -1.257 1.00 85.50 97 THR A N 1
ATOM 700 C CA . THR A 1 97 ? 11.512 -7.134 -0.012 1.00 85.50 97 THR A CA 1
ATOM 701 C C . THR A 1 97 ? 10.345 -6.365 0.603 1.00 85.50 97 THR A C 1
ATOM 703 O O . THR A 1 97 ? 10.354 -6.146 1.813 1.00 85.50 97 THR A O 1
ATOM 706 N N . SER A 1 98 ? 9.338 -5.970 -0.183 1.00 84.38 98 SER A N 1
ATOM 707 C CA . SER A 1 98 ? 8.169 -5.265 0.340 1.00 84.38 98 SER A CA 1
ATOM 708 C C . SER A 1 98 ? 7.238 -6.199 1.118 1.00 84.38 98 SER A C 1
ATOM 710 O O . SER A 1 98 ? 6.856 -7.282 0.664 1.00 84.38 98 SER A O 1
ATOM 712 N N . GLU A 1 99 ? 6.825 -5.739 2.298 1.00 86.38 99 GLU A N 1
ATOM 713 C CA . GLU A 1 99 ? 5.807 -6.408 3.113 1.00 86.38 99 GLU A CA 1
ATOM 714 C C . GLU A 1 99 ? 4.383 -6.117 2.620 1.00 86.38 99 GLU A C 1
ATOM 716 O O . GLU A 1 99 ? 3.488 -6.922 2.843 1.00 86.38 99 GLU A O 1
ATOM 721 N N . TYR A 1 100 ? 4.162 -5.000 1.918 1.00 87.31 100 TYR A N 1
ATOM 722 C CA . TYR A 1 100 ? 2.815 -4.466 1.662 1.00 87.31 100 TYR A CA 1
ATOM 723 C C . TYR A 1 100 ? 2.440 -4.371 0.182 1.00 87.31 100 TYR A C 1
ATOM 725 O O . TYR A 1 100 ? 1.299 -4.038 -0.141 1.00 87.31 100 TYR A O 1
ATOM 733 N N . CYS A 1 101 ? 3.376 -4.661 -0.722 1.00 89.81 101 CYS A N 1
ATOM 734 C CA . CYS A 1 101 ? 3.224 -4.450 -2.154 1.00 89.81 101 CYS A CA 1
ATOM 735 C C . CYS A 1 101 ? 3.709 -5.653 -2.960 1.00 89.81 101 CYS A C 1
ATOM 737 O O . CYS A 1 101 ? 4.758 -6.224 -2.672 1.00 89.81 101 CYS A O 1
ATOM 739 N N . THR A 1 102 ? 3.004 -5.969 -4.039 1.00 90.62 102 THR A N 1
ATOM 740 C CA . THR A 1 102 ? 3.524 -6.775 -5.144 1.00 90.62 102 THR A CA 1
ATOM 741 C C . THR A 1 102 ? 3.600 -5.909 -6.391 1.00 90.62 102 THR A C 1
ATOM 743 O O . THR A 1 102 ? 2.576 -5.375 -6.825 1.00 90.62 102 THR A O 1
ATOM 746 N N . ILE A 1 103 ? 4.790 -5.761 -6.968 1.00 91.19 103 ILE A N 1
ATOM 747 C CA . ILE A 1 103 ? 5.028 -4.933 -8.150 1.00 91.19 103 ILE A CA 1
ATOM 748 C C . ILE A 1 103 ? 5.101 -5.854 -9.370 1.00 91.19 103 ILE A C 1
ATOM 750 O O . ILE A 1 103 ? 5.867 -6.813 -9.406 1.00 91.19 103 ILE A O 1
ATOM 754 N N . ALA A 1 104 ? 4.279 -5.587 -10.379 1.00 89.69 104 ALA A N 1
ATOM 755 C CA . ALA A 1 104 ? 4.343 -6.314 -11.636 1.00 89.69 104 ALA A CA 1
ATOM 756 C C . ALA A 1 104 ? 5.613 -5.933 -12.406 1.00 89.69 104 ALA A C 1
ATOM 758 O O . ALA A 1 104 ? 6.091 -4.798 -12.318 1.00 89.69 104 ALA A O 1
ATOM 759 N N . ALA A 1 105 ? 6.126 -6.870 -13.205 1.00 86.94 105 ALA A N 1
ATOM 760 C CA . ALA A 1 105 ? 7.250 -6.593 -14.085 1.00 86.94 105 ALA A CA 1
ATOM 761 C C . ALA A 1 105 ? 6.905 -5.398 -14.997 1.00 86.94 105 ALA A C 1
ATOM 763 O O . ALA A 1 105 ? 5.875 -5.431 -15.682 1.00 86.94 105 ALA A O 1
ATOM 764 N N . PRO A 1 106 ? 7.717 -4.330 -14.992 1.00 88.69 106 PRO A N 1
ATOM 765 C CA . PRO A 1 106 ? 7.461 -3.175 -15.819 1.00 88.69 106 PRO A CA 1
ATOM 766 C C . PRO A 1 106 ? 7.633 -3.550 -17.292 1.00 88.69 106 PRO A C 1
ATOM 768 O O . PRO A 1 106 ? 8.492 -4.352 -17.662 1.00 88.69 106 PRO A O 1
ATOM 771 N N . THR A 1 107 ? 6.789 -2.974 -18.136 1.00 85.50 107 THR A N 1
ATOM 772 C CA . THR A 1 107 ? 6.754 -3.255 -19.574 1.00 85.50 107 THR A CA 1
ATOM 773 C C . THR A 1 107 ? 7.013 -1.973 -20.345 1.00 85.50 107 THR A C 1
ATOM 775 O O . THR A 1 107 ? 6.517 -0.913 -19.970 1.00 85.50 107 THR A O 1
ATOM 778 N N . ASP A 1 108 ? 7.806 -2.055 -21.413 1.00 77.56 108 ASP A N 1
ATOM 779 C CA . ASP A 1 108 ? 7.887 -0.981 -22.403 1.00 77.56 108 ASP A CA 1
ATOM 780 C C . ASP A 1 108 ? 6.862 -1.273 -23.503 1.00 77.56 108 ASP A C 1
ATOM 782 O O . ASP A 1 108 ? 6.771 -2.408 -23.985 1.00 77.56 108 ASP A O 1
ATOM 786 N N . ALA A 1 109 ? 6.097 -0.264 -23.917 1.00 68.06 109 ALA A N 1
ATOM 787 C CA . ALA A 1 109 ? 5.223 -0.349 -25.081 1.00 68.06 109 ALA A CA 1
ATOM 788 C C . ALA A 1 109 ? 6.057 -0.390 -26.382 1.00 68.06 109 ALA A C 1
ATOM 790 O O . ALA A 1 109 ? 6.041 0.542 -27.187 1.00 68.06 109 ALA A O 1
ATOM 791 N N . GLY A 1 110 ? 6.806 -1.475 -26.594 1.00 63.38 110 GLY A N 1
ATOM 792 C CA . GLY A 1 110 ? 7.537 -1.750 -27.832 1.00 63.38 110 GLY A CA 1
ATOM 793 C C . GLY A 1 110 ? 8.829 -0.948 -28.029 1.00 63.38 110 GLY A C 1
ATOM 794 O O . GLY A 1 110 ? 9.079 -0.487 -29.141 1.00 63.38 110 GLY A O 1
ATOM 795 N N . ASN A 1 111 ? 9.658 -0.791 -26.988 1.00 63.47 111 ASN A N 1
ATOM 796 C CA . ASN A 1 111 ? 10.916 -0.017 -27.008 1.00 63.47 111 ASN A CA 1
ATOM 797 C C . ASN A 1 111 ? 10.727 1.466 -27.378 1.00 63.47 111 ASN A C 1
ATOM 799 O O . ASN A 1 111 ? 11.636 2.125 -27.901 1.00 63.47 111 ASN A O 1
ATOM 803 N N . THR A 1 112 ? 9.546 2.016 -27.117 1.00 70.94 112 THR A N 1
ATOM 804 C CA . THR A 1 112 ? 9.243 3.417 -27.421 1.00 70.94 112 THR A CA 1
ATOM 805 C C . THR A 1 112 ? 9.865 4.357 -26.383 1.00 70.94 112 THR A C 1
ATOM 807 O O . THR A 1 112 ? 10.020 5.556 -26.637 1.00 70.94 112 THR A O 1
ATOM 810 N N . GLY A 1 113 ? 10.370 3.822 -25.265 1.00 78.31 113 GLY A N 1
ATOM 811 C CA . GLY A 1 113 ? 10.811 4.609 -24.113 1.00 78.31 113 GLY A CA 1
ATOM 812 C C . GLY A 1 113 ? 9.642 4.997 -23.213 1.00 78.31 113 GLY A C 1
ATOM 813 O O . GLY A 1 113 ? 9.773 5.926 -22.419 1.00 78.31 113 GLY A O 1
ATOM 814 N N . VAL A 1 114 ? 8.505 4.313 -23.357 1.00 87.75 114 VAL A N 1
ATOM 815 C CA . VAL A 1 114 ? 7.355 4.440 -22.466 1.00 87.75 114 VAL A CA 1
ATOM 816 C C . VAL A 1 114 ? 7.342 3.222 -21.564 1.00 87.75 114 VAL A C 1
ATOM 818 O O . VAL A 1 114 ? 6.998 2.132 -22.009 1.00 87.75 114 VAL A O 1
ATOM 821 N N . LEU A 1 115 ? 7.714 3.409 -20.303 1.00 90.06 115 LEU A N 1
ATOM 822 C CA . LEU A 1 115 ? 7.616 2.368 -19.290 1.00 90.06 115 LEU A CA 1
ATOM 823 C C . LEU A 1 115 ? 6.251 2.456 -18.624 1.00 90.06 115 LEU A C 1
ATOM 825 O O . LEU A 1 115 ? 5.875 3.527 -18.149 1.00 90.06 115 LEU A O 1
ATOM 829 N N . ALA A 1 116 ? 5.556 1.332 -18.531 1.00 89.75 116 ALA A N 1
ATOM 830 C CA . ALA A 1 116 ? 4.380 1.158 -17.697 1.00 89.75 116 ALA A CA 1
ATOM 831 C C . ALA A 1 116 ? 4.686 0.146 -16.590 1.00 89.75 116 ALA A C 1
ATOM 833 O O . ALA A 1 116 ? 5.296 -0.900 -16.823 1.00 89.75 116 ALA A O 1
ATOM 834 N N . ILE A 1 117 ? 4.247 0.453 -15.378 1.00 90.81 117 ILE A N 1
ATOM 835 C CA . ILE A 1 117 ? 4.410 -0.392 -14.200 1.00 90.81 117 ILE A CA 1
ATOM 836 C C . ILE A 1 117 ? 3.104 -0.402 -13.419 1.00 90.81 117 ILE A C 1
ATOM 838 O O . ILE A 1 117 ? 2.388 0.598 -13.353 1.00 90.81 117 ILE A O 1
ATOM 842 N N . SER A 1 118 ? 2.790 -1.537 -12.812 1.00 90.19 118 SER A N 1
ATOM 843 C CA . SER A 1 118 ? 1.655 -1.649 -11.905 1.00 90.19 118 SER A CA 1
ATOM 844 C C . SER A 1 118 ? 2.085 -2.309 -10.610 1.00 90.19 118 SER A C 1
ATOM 846 O O . SER A 1 118 ? 3.052 -3.066 -10.565 1.00 90.19 118 SER A O 1
ATOM 848 N N . ALA A 1 119 ? 1.380 -1.983 -9.540 1.00 91.06 119 ALA A N 1
ATOM 849 C CA . ALA A 1 119 ? 1.583 -2.547 -8.227 1.00 91.06 119 ALA A CA 1
ATOM 850 C C . ALA A 1 119 ? 0.231 -2.799 -7.568 1.00 91.06 119 ALA A C 1
ATOM 852 O O . ALA A 1 119 ? -0.697 -2.001 -7.695 1.00 91.06 119 ALA A O 1
ATOM 853 N N . THR A 1 120 ? 0.126 -3.913 -6.860 1.00 90.69 120 THR A N 1
ATOM 854 C CA . THR A 1 120 ? -1.065 -4.300 -6.098 1.00 90.69 120 THR A CA 1
ATOM 855 C C . THR A 1 120 ? -0.684 -4.454 -4.634 1.00 90.69 120 THR A C 1
ATOM 857 O O . THR A 1 120 ? 0.437 -4.861 -4.327 1.00 90.69 120 THR A O 1
ATOM 860 N N . GLY A 1 121 ? -1.596 -4.106 -3.731 1.00 89.38 121 GLY A N 1
ATOM 861 C CA . GLY A 1 121 ? -1.411 -4.337 -2.305 1.00 89.38 121 GLY A CA 1
ATOM 862 C C . GLY A 1 121 ? -1.262 -5.824 -1.975 1.00 89.38 121 GLY A C 1
ATOM 863 O O . GLY A 1 121 ? -1.881 -6.684 -2.604 1.00 89.38 121 GLY A O 1
ATOM 864 N N . LYS A 1 122 ? -0.438 -6.1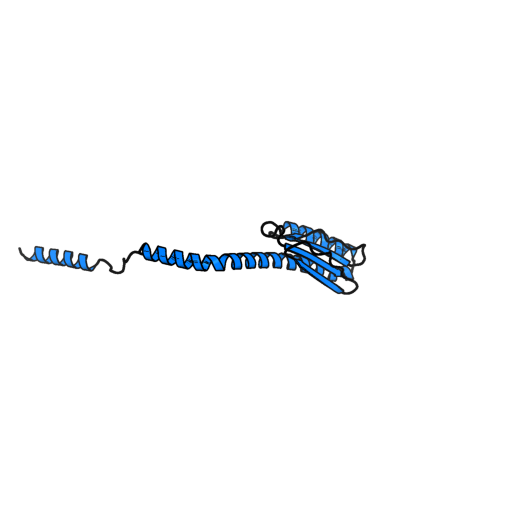20 -0.974 1.00 88.25 122 LYS A N 1
ATOM 865 C CA . LYS A 1 122 ? -0.223 -7.455 -0.409 1.00 88.25 122 LYS A CA 1
ATOM 866 C C . LYS A 1 122 ? -0.874 -7.541 0.974 1.00 88.25 122 LYS A C 1
ATOM 868 O O . LYS A 1 122 ? -1.021 -6.523 1.650 1.00 88.25 122 LYS A O 1
ATOM 873 N N . ASP A 1 123 ? -1.246 -8.750 1.386 1.00 86.81 123 ASP A N 1
ATOM 874 C CA . ASP A 1 123 ? -1.798 -9.050 2.712 1.00 86.81 123 ASP A CA 1
ATOM 875 C C . ASP A 1 123 ? -2.985 -8.137 3.073 1.00 86.81 123 ASP A C 1
ATOM 877 O O . ASP A 1 123 ? -4.018 -8.196 2.408 1.00 86.81 123 ASP A O 1
ATOM 881 N N . ASP A 1 124 ? -2.840 -7.263 4.075 1.00 83.12 124 ASP A N 1
ATOM 882 C CA . ASP A 1 124 ? -3.892 -6.345 4.540 1.00 83.12 124 ASP A CA 1
ATOM 883 C C . ASP A 1 124 ? -4.374 -5.350 3.468 1.00 83.12 124 ASP A C 1
ATOM 885 O O . ASP A 1 124 ? -5.431 -4.749 3.635 1.00 83.12 124 ASP A O 1
ATOM 889 N N . LEU A 1 125 ? -3.599 -5.138 2.396 1.00 83.62 125 LEU A N 1
ATOM 890 C CA . LEU A 1 125 ? -3.975 -4.278 1.265 1.00 83.62 125 LEU A CA 1
ATOM 891 C C . LEU A 1 125 ? -4.411 -5.061 0.024 1.00 83.62 125 LEU A C 1
ATOM 893 O O . LEU A 1 125 ? -4.681 -4.454 -1.018 1.00 83.62 125 LEU A O 1
ATOM 897 N N . ALA A 1 126 ? -4.454 -6.393 0.093 1.00 84.69 126 ALA A N 1
ATOM 898 C CA . ALA A 1 126 ? -4.837 -7.220 -1.041 1.00 84.69 126 ALA A CA 1
ATOM 899 C C . ALA A 1 126 ? -6.277 -6.906 -1.472 1.00 84.69 126 ALA A C 1
ATOM 901 O O . ALA A 1 126 ? -7.230 -7.110 -0.725 1.00 84.69 126 ALA A O 1
ATOM 902 N N . GLY A 1 127 ? -6.429 -6.393 -2.694 1.00 80.62 127 GLY A N 1
ATOM 903 C CA . GLY A 1 127 ? -7.724 -5.984 -3.245 1.00 80.62 127 GLY A CA 1
ATOM 904 C C . GLY A 1 127 ? -8.224 -4.606 -2.795 1.00 80.62 127 GLY A C 1
ATOM 905 O O . GLY A 1 127 ? -9.199 -4.128 -3.363 1.00 80.62 127 GLY A O 1
ATOM 906 N N . GLU A 1 128 ? -7.554 -3.948 -1.844 1.00 83.00 128 GLU A N 1
ATOM 907 C CA . GLU A 1 128 ? -7.886 -2.585 -1.394 1.00 83.00 128 GLU A CA 1
ATOM 908 C C . GLU A 1 128 ? -6.986 -1.512 -2.010 1.00 83.00 128 GLU A C 1
ATOM 910 O O . GLU A 1 128 ? -7.257 -0.323 -1.862 1.00 83.00 128 GLU A O 1
ATOM 915 N N . TYR A 1 129 ? -5.886 -1.896 -2.659 1.00 88.44 129 TYR A N 1
ATOM 916 C CA . TYR A 1 129 ? -4.947 -0.941 -3.228 1.00 88.44 129 TYR A CA 1
ATOM 917 C C . TYR A 1 129 ? -4.377 -1.405 -4.564 1.00 88.44 129 TYR A C 1
ATOM 919 O O . TYR A 1 129 ? -3.781 -2.480 -4.675 1.00 88.44 129 TYR A O 1
ATOM 927 N N . PHE A 1 130 ? -4.494 -0.529 -5.557 1.00 89.31 130 PHE A N 1
ATOM 928 C CA . PHE A 1 130 ? -3.920 -0.690 -6.883 1.00 89.31 130 PHE A CA 1
ATOM 929 C C . PHE A 1 130 ? -3.228 0.603 -7.296 1.00 89.31 130 PHE A C 1
ATOM 931 O O . PHE A 1 130 ? -3.791 1.694 -7.172 1.00 89.31 130 PHE A O 1
ATOM 938 N N . ALA A 1 131 ? -2.024 0.476 -7.837 1.00 90.06 131 ALA A N 1
ATOM 939 C CA . ALA A 1 131 ? -1.299 1.559 -8.472 1.00 90.06 131 ALA A CA 1
ATOM 940 C C . ALA A 1 131 ? -0.924 1.164 -9.893 1.00 90.06 131 ALA A C 1
ATOM 942 O O . ALA A 1 131 ? -0.446 0.057 -10.134 1.00 90.06 131 ALA A O 1
ATOM 943 N N . ALA A 1 132 ? -1.087 2.092 -10.821 1.00 90.06 132 ALA A N 1
ATOM 944 C CA . ALA A 1 132 ? -0.527 1.991 -12.153 1.00 90.06 132 ALA A CA 1
ATOM 945 C C . ALA A 1 132 ? 0.166 3.306 -12.467 1.00 90.06 132 ALA A C 1
ATOM 947 O O . ALA A 1 132 ? -0.366 4.382 -12.202 1.00 90.06 132 ALA A O 1
ATOM 948 N N . GLY A 1 133 ? 1.369 3.229 -13.007 1.00 91.00 133 GLY A N 1
ATOM 949 C CA . GLY A 1 133 ? 2.119 4.407 -13.382 1.00 91.00 133 GLY A CA 1
ATOM 950 C C . GLY A 1 133 ? 2.861 4.196 -14.679 1.00 91.00 133 GLY A C 1
ATOM 951 O O . GLY A 1 133 ? 3.134 3.069 -15.093 1.00 91.00 133 GLY A O 1
ATOM 952 N N . CYS A 1 134 ? 3.190 5.304 -15.315 1.00 91.00 134 CYS A N 1
ATOM 953 C CA . CYS A 1 134 ? 3.990 5.305 -16.513 1.00 91.00 134 CYS A CA 1
ATOM 954 C C . CYS A 1 134 ? 4.965 6.479 -16.530 1.00 91.00 134 CYS A C 1
ATOM 956 O O . CYS A 1 134 ? 4.801 7.486 -15.830 1.00 91.00 134 CYS A O 1
ATOM 958 N N . VAL A 1 135 ? 5.999 6.341 -17.350 1.00 91.19 135 VAL A N 1
ATOM 959 C CA . VAL A 1 135 ? 6.918 7.421 -17.693 1.00 91.19 135 VAL A CA 1
ATOM 960 C C . VAL A 1 135 ? 7.289 7.306 -19.162 1.00 91.19 135 VAL A C 1
ATOM 962 O O . VAL A 1 135 ? 7.575 6.217 -19.654 1.00 91.19 135 VAL A O 1
ATOM 965 N N . ASN A 1 136 ? 7.301 8.434 -19.858 1.00 89.75 136 ASN A N 1
ATOM 966 C CA . ASN A 1 136 ? 7.808 8.545 -21.214 1.00 89.75 136 ASN A CA 1
ATOM 967 C C . ASN A 1 136 ? 9.159 9.263 -21.173 1.00 89.75 136 ASN A C 1
ATOM 969 O O . ASN A 1 136 ? 9.242 10.447 -20.846 1.00 89.75 136 ASN A O 1
ATOM 973 N N . SER A 1 137 ? 10.232 8.550 -21.505 1.00 86.81 137 SER A N 1
ATOM 974 C CA . SER A 1 137 ? 11.596 9.086 -21.495 1.00 86.81 137 SER A CA 1
ATOM 975 C C . SER A 1 137 ? 11.863 10.082 -22.629 1.00 86.81 137 SER A C 1
ATOM 977 O O . SER A 1 137 ? 12.883 10.765 -22.616 1.00 86.81 137 SER A O 1
ATOM 979 N N . THR A 1 138 ? 10.982 10.148 -23.631 1.00 85.88 138 THR A N 1
ATOM 980 C CA . THR A 1 138 ? 11.123 11.019 -24.807 1.00 85.88 138 THR A CA 1
ATOM 981 C C . THR A 1 138 ? 10.425 12.362 -24.588 1.00 85.88 138 THR A C 1
ATOM 983 O O . THR A 1 138 ? 10.976 13.401 -24.944 1.00 85.88 138 THR A O 1
ATOM 986 N N . THR A 1 139 ? 9.231 12.358 -23.988 1.00 84.50 139 THR A N 1
ATOM 987 C CA . THR A 1 139 ? 8.447 13.578 -23.710 1.00 84.50 139 THR A CA 1
ATOM 988 C C . THR A 1 139 ? 8.626 14.093 -22.282 1.00 84.50 139 THR A C 1
ATOM 990 O O . THR A 1 139 ? 8.337 15.255 -22.005 1.00 84.50 139 THR A O 1
ATOM 993 N N . GLY A 1 140 ? 9.115 13.253 -21.366 1.00 83.06 140 GLY A N 1
ATOM 994 C CA . GLY A 1 140 ? 9.194 13.555 -19.936 1.00 83.06 140 GLY A CA 1
ATOM 995 C C . GLY A 1 140 ? 7.854 13.431 -19.202 1.00 83.06 140 GLY A C 1
ATOM 996 O O . GLY A 1 140 ? 7.811 13.666 -17.989 1.00 83.06 140 GLY A O 1
ATOM 997 N N . SER A 1 141 ? 6.777 13.054 -19.904 1.00 87.62 141 SER A N 1
ATOM 998 C CA . SER A 1 141 ? 5.458 12.799 -19.321 1.00 87.62 141 SER A CA 1
ATOM 999 C C . SER A 1 141 ? 5.545 11.692 -18.272 1.00 87.62 141 SER A C 1
ATOM 1001 O O . SER A 1 141 ? 6.125 10.633 -18.517 1.00 87.62 141 SER A O 1
ATOM 1003 N N . ARG A 1 142 ? 4.953 11.927 -17.100 1.00 89.00 142 ARG A N 1
ATOM 1004 C CA . ARG A 1 142 ? 4.835 10.937 -16.025 1.00 89.00 142 ARG A CA 1
ATOM 1005 C C . ARG A 1 142 ? 3.439 10.984 -15.438 1.00 89.00 142 ARG A C 1
ATOM 1007 O O . ARG A 1 142 ? 2.910 12.067 -15.193 1.00 89.00 142 ARG A O 1
ATOM 1014 N N . GLU A 1 143 ? 2.893 9.818 -15.156 1.00 89.88 143 GLU A N 1
ATOM 1015 C CA . GLU A 1 143 ? 1.588 9.693 -14.528 1.00 89.88 143 GLU A CA 1
ATOM 1016 C C . GLU A 1 143 ? 1.619 8.528 -13.547 1.00 89.88 143 GLU A C 1
ATOM 1018 O O . GLU A 1 143 ? 2.213 7.487 -13.821 1.00 89.88 143 GLU A O 1
ATOM 1023 N N . LEU A 1 144 ? 1.025 8.722 -12.373 1.00 89.88 144 LEU A N 1
ATOM 1024 C CA . LEU A 1 144 ? 0.869 7.683 -11.365 1.00 89.88 144 LEU A CA 1
ATOM 1025 C C . LEU A 1 144 ? -0.554 7.778 -10.832 1.00 89.88 144 LEU A C 1
ATOM 1027 O O . LEU A 1 144 ? -0.915 8.745 -10.16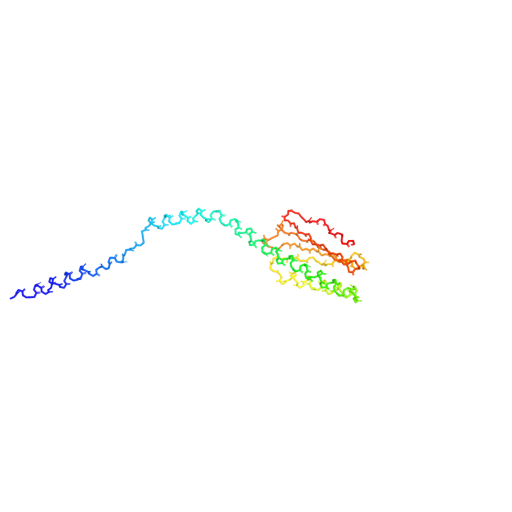1 1.00 89.88 144 LEU A O 1
ATOM 1031 N N . VAL A 1 145 ? -1.348 6.768 -11.148 1.00 89.06 145 VAL A N 1
ATOM 1032 C CA . VAL A 1 145 ? -2.735 6.638 -10.725 1.00 89.06 145 VAL A CA 1
ATOM 1033 C C . VAL A 1 145 ? -2.793 5.599 -9.619 1.00 89.06 145 VAL A C 1
ATOM 1035 O O . VAL A 1 145 ? -2.198 4.525 -9.713 1.00 89.06 145 VAL A O 1
ATOM 1038 N N . THR A 1 146 ? -3.518 5.924 -8.556 1.00 88.50 146 THR A N 1
ATOM 1039 C CA . THR A 1 146 ? -3.797 4.997 -7.459 1.00 88.50 146 THR A CA 1
ATOM 1040 C C . THR A 1 146 ? -5.292 4.906 -7.256 1.00 88.50 146 THR A C 1
ATOM 1042 O O . THR A 1 146 ? -6.018 5.872 -7.489 1.00 88.50 146 THR A O 1
ATOM 1045 N N . SER A 1 147 ? -5.753 3.743 -6.836 1.00 82.38 147 SER A N 1
ATOM 1046 C CA . SER A 1 147 ? -7.170 3.476 -6.624 1.00 82.38 147 SER A CA 1
ATOM 1047 C C . SER A 1 147 ? -7.335 2.425 -5.539 1.00 82.38 147 SER A C 1
ATOM 1049 O O . SER A 1 147 ? -6.452 1.589 -5.331 1.00 82.38 147 SER A O 1
ATOM 1051 N N . THR A 1 148 ? -8.466 2.490 -4.844 1.00 77.25 148 THR A N 1
ATOM 1052 C CA . THR A 1 148 ? -8.791 1.581 -3.740 1.00 77.25 148 THR A CA 1
ATOM 1053 C C . THR A 1 148 ? -9.984 0.670 -4.022 1.00 77.25 148 THR A C 1
ATOM 1055 O O . THR A 1 148 ? -10.390 -0.088 -3.153 1.00 77.25 148 THR A O 1
ATOM 1058 N N . GLU A 1 149 ? -10.575 0.758 -5.218 1.00 70.19 149 GLU A N 1
ATOM 1059 C CA . GLU A 1 149 ? -11.825 0.058 -5.557 1.00 70.19 149 GLU A CA 1
ATOM 1060 C C . GLU A 1 149 ? -11.668 -0.926 -6.725 1.00 70.19 149 GLU A C 1
ATOM 1062 O O . GLU A 1 149 ? -12.285 -1.988 -6.721 1.00 70.19 149 GLU A O 1
ATOM 1067 N N . ALA A 1 150 ? -10.837 -0.605 -7.722 1.00 74.06 150 ALA A N 1
ATOM 1068 C CA . ALA A 1 150 ? -10.562 -1.465 -8.872 1.00 74.06 150 ALA A CA 1
ATOM 1069 C C . ALA A 1 150 ? -9.235 -1.073 -9.524 1.00 74.06 150 ALA A C 1
ATOM 1071 O O . ALA A 1 150 ? -8.865 0.093 -9.462 1.00 74.06 150 ALA A O 1
ATOM 1072 N N . ALA A 1 151 ? -8.552 -2.015 -10.184 1.00 73.06 151 ALA A N 1
ATOM 1073 C CA . ALA A 1 151 ? -7.337 -1.711 -10.935 1.00 73.06 151 ALA A CA 1
ATOM 1074 C C . ALA A 1 151 ? -7.608 -0.584 -11.955 1.00 73.06 151 ALA A C 1
ATOM 1076 O O . ALA A 1 151 ? -8.546 -0.712 -12.747 1.00 73.06 151 ALA A O 1
ATOM 1077 N N . PRO A 1 152 ? -6.833 0.514 -11.931 1.00 75.12 152 PRO A N 1
ATOM 1078 C CA . PRO A 1 152 ? -7.066 1.633 -12.827 1.00 75.12 152 PRO A CA 1
ATOM 1079 C C . PRO A 1 152 ? -6.711 1.226 -14.259 1.00 75.12 152 PRO A C 1
ATOM 1081 O O . PRO A 1 152 ? -5.829 0.387 -14.472 1.00 75.12 152 PRO A O 1
ATOM 1084 N N . ASP A 1 153 ? -7.371 1.847 -15.239 1.00 74.06 153 ASP A N 1
ATOM 1085 C CA . ASP A 1 153 ? -6.950 1.733 -16.633 1.00 74.06 153 ASP A CA 1
ATOM 1086 C C . ASP A 1 153 ? -5.468 2.115 -16.751 1.00 74.06 153 ASP A C 1
ATOM 1088 O O . ASP A 1 153 ? -4.985 3.028 -16.072 1.00 74.06 153 ASP A O 1
ATOM 1092 N N . ALA A 1 154 ? -4.728 1.384 -17.588 1.00 68.25 154 ALA A N 1
ATOM 1093 C CA . ALA A 1 154 ? -3.297 1.602 -17.739 1.00 68.25 154 ALA A CA 1
ATOM 1094 C C . ALA A 1 154 ? -3.039 3.052 -18.197 1.00 68.25 154 ALA A C 1
ATOM 1096 O O . ALA A 1 154 ? -3.547 3.447 -19.251 1.00 68.25 154 ALA A O 1
ATOM 1097 N N . PRO A 1 155 ? -2.263 3.850 -17.440 1.00 74.06 155 PRO A N 1
ATOM 1098 C CA . PRO A 1 155 ? -2.033 5.239 -17.791 1.00 74.06 155 PRO A CA 1
ATOM 1099 C C . PRO A 1 155 ? -1.232 5.309 -19.090 1.00 74.06 155 PRO A C 1
ATOM 1101 O O . PRO A 1 155 ? -0.243 4.596 -19.287 1.00 74.06 155 PRO A O 1
ATOM 1104 N N . THR A 1 156 ? -1.675 6.169 -20.001 1.00 69.69 156 THR A N 1
ATOM 1105 C CA . THR A 1 156 ? -1.028 6.363 -21.296 1.00 69.69 156 THR A CA 1
ATOM 1106 C C . THR A 1 156 ? -0.138 7.593 -21.213 1.00 69.69 156 THR A C 1
ATOM 1108 O O . THR A 1 156 ? -0.583 8.707 -21.482 1.00 69.69 156 THR A O 1
ATOM 1111 N N . CYS A 1 157 ? 1.126 7.404 -20.833 1.00 74.94 157 CYS A N 1
ATOM 1112 C CA . CYS A 1 157 ? 2.131 8.466 -20.877 1.00 74.94 157 CYS A CA 1
ATOM 1113 C C . CYS A 1 157 ? 2.503 8.767 -22.332 1.00 74.94 157 CYS A C 1
ATOM 1115 O O . CYS A 1 157 ? 3.505 8.265 -22.846 1.00 74.94 157 CYS A O 1
ATOM 1117 N N . ALA A 1 158 ? 1.654 9.552 -22.997 1.00 66.50 158 ALA A N 1
ATOM 1118 C CA . ALA A 1 158 ? 1.887 10.067 -24.342 1.00 66.50 158 ALA A CA 1
ATOM 1119 C C . ALA A 1 158 ? 3.032 11.097 -24.371 1.00 66.50 158 ALA A C 1
ATOM 1121 O O . ALA A 1 158 ? 3.218 11.872 -23.398 1.00 66.50 158 ALA A O 1
#